Protein AF-X0T030-F1 (afdb_monomer_lite)

Secondary structure (DSSP, 8-state):
-HHHHHHHHHTHHHHHHHHHHHHHHHHHGGGG------GGGGSPTT-HHHHHHHHHHHHHT---PPP-----SS-TTSHHHHHHHHHHHHHHHTS--

Structure (mmCIF, N/CA/C/O backbone):
data_AF-X0T030-F1
#
_entry.id   AF-X0T030-F1
#
loop_
_atom_site.group_PDB
_atom_site.id
_atom_site.type_symbol
_atom_site.label_atom_id
_atom_site.label_alt_id
_atom_site.label_comp_id
_atom_site.label_asym_id
_atom_site.label_entity_id
_atom_site.label_seq_id
_atom_site.pdbx_PDB_ins_code
_atom_site.Cartn_x
_atom_site.Cartn_y
_atom_site.Cartn_z
_atom_site.occupancy
_atom_site.B_iso_or_equiv
_atom_site.auth_seq_id
_atom_site.auth_comp_id
_atom_site.auth_asym_id
_atom_site.auth_atom_id
_atom_site.pdbx_PDB_model_num
ATOM 1 N N . MET A 1 1 ? -40.980 0.248 25.430 1.00 58.66 1 MET A N 1
ATOM 2 C CA . MET A 1 1 ? -40.512 1.384 24.603 1.00 58.66 1 MET A CA 1
ATOM 3 C C . MET A 1 1 ? -40.608 2.716 25.347 1.00 58.66 1 MET A C 1
ATOM 5 O O . MET A 1 1 ? -39.590 3.382 25.466 1.00 58.66 1 MET A O 1
ATOM 9 N N . GLU A 1 2 ? -41.753 3.076 25.938 1.00 71.44 2 GLU A N 1
ATOM 10 C CA . GLU A 1 2 ? -41.939 4.374 26.632 1.00 71.44 2 GLU A CA 1
ATOM 11 C C . GLU A 1 2 ? -40.951 4.661 27.776 1.00 71.44 2 GLU A C 1
ATOM 13 O O . GLU A 1 2 ? -40.455 5.776 27.898 1.00 71.44 2 GLU A O 1
ATOM 18 N N . ARG A 1 3 ? -40.599 3.658 28.594 1.00 74.69 3 ARG A N 1
ATOM 19 C CA . ARG A 1 3 ? -39.622 3.833 29.689 1.00 74.69 3 ARG A CA 1
ATOM 20 C C . ARG A 1 3 ? -38.223 4.220 29.199 1.00 74.69 3 ARG A C 1
ATOM 22 O O . ARG A 1 3 ? -37.560 5.029 29.839 1.00 74.69 3 ARG A O 1
ATOM 29 N N . ILE A 1 4 ? -37.794 3.661 28.068 1.00 77.38 4 ILE A N 1
ATOM 30 C CA . ILE A 1 4 ? -36.496 3.967 27.453 1.00 77.38 4 ILE A CA 1
ATOM 31 C C . ILE A 1 4 ? -36.548 5.363 26.822 1.00 77.38 4 ILE A C 1
ATOM 33 O O . ILE A 1 4 ? -35.641 6.160 27.031 1.00 77.38 4 ILE A O 1
ATOM 37 N N . ALA A 1 5 ? -37.645 5.698 26.137 1.00 75.19 5 ALA A N 1
ATOM 38 C CA . ALA A 1 5 ? -37.846 7.019 25.543 1.00 75.19 5 ALA A CA 1
ATOM 39 C C . ALA A 1 5 ? -37.844 8.146 26.594 1.00 75.19 5 ALA A C 1
ATOM 41 O O . ALA A 1 5 ? -37.138 9.139 26.428 1.00 75.19 5 ALA A O 1
ATOM 42 N N . ASN A 1 6 ? -38.544 7.963 27.719 1.00 76.31 6 ASN A N 1
ATOM 43 C CA . ASN A 1 6 ? -38.557 8.937 28.817 1.00 76.31 6 ASN A CA 1
ATOM 44 C C . ASN A 1 6 ? -37.187 9.089 29.494 1.00 76.31 6 ASN A C 1
ATOM 46 O O . ASN A 1 6 ? -36.811 10.192 29.891 1.00 76.31 6 ASN A O 1
ATOM 50 N N . PHE A 1 7 ? -36.415 8.004 29.601 1.00 79.19 7 PHE A N 1
ATOM 51 C CA . PHE A 1 7 ? -35.046 8.057 30.112 1.00 79.19 7 PHE A CA 1
ATOM 52 C C . PHE A 1 7 ? -34.120 8.843 29.174 1.00 79.19 7 PHE A C 1
ATOM 54 O O . PHE A 1 7 ? -33.373 9.712 29.629 1.00 79.19 7 PHE A O 1
ATOM 61 N N . ILE A 1 8 ? -34.219 8.588 27.866 1.00 80.38 8 ILE A N 1
ATOM 62 C CA . ILE A 1 8 ? -33.448 9.304 26.846 1.00 80.38 8 ILE A CA 1
ATOM 63 C C . ILE A 1 8 ? -33.797 10.792 26.852 1.00 80.38 8 ILE A C 1
ATOM 65 O O . ILE A 1 8 ? -32.897 11.625 26.812 1.00 80.38 8 ILE A O 1
ATOM 69 N N . TYR A 1 9 ? -35.078 11.146 26.968 1.00 82.56 9 TYR A N 1
ATOM 70 C CA . TYR A 1 9 ? -35.512 12.541 26.975 1.00 82.56 9 TYR A CA 1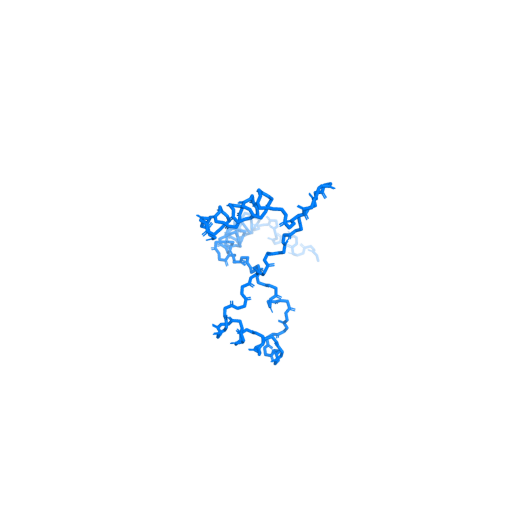
ATOM 71 C C . TYR A 1 9 ? -34.983 13.305 28.202 1.00 82.56 9 TYR A C 1
ATOM 73 O O . TYR A 1 9 ? -34.357 14.360 28.060 1.00 82.56 9 TYR A O 1
ATOM 81 N N . ASN A 1 10 ? -35.124 12.724 29.402 1.00 85.44 10 ASN A N 1
ATOM 82 C CA . ASN A 1 10 ? -34.676 13.338 30.660 1.00 85.44 10 ASN A CA 1
ATOM 83 C C . ASN A 1 10 ? -33.147 13.421 30.811 1.00 85.44 10 ASN A C 1
ATOM 85 O O . ASN A 1 10 ? -32.651 14.244 31.582 1.00 85.44 10 ASN A O 1
ATOM 89 N N . LYS A 1 11 ? -32.3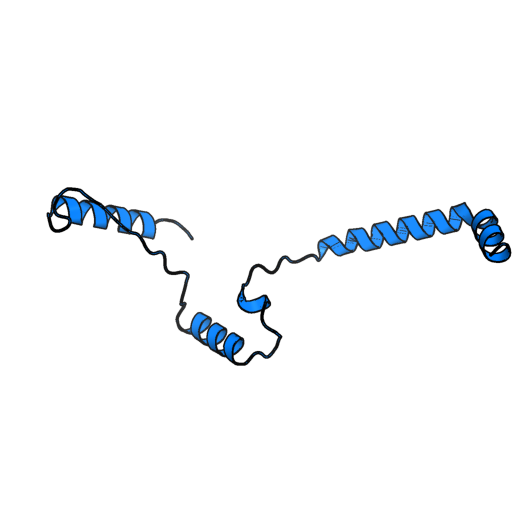85 12.569 30.114 1.00 87.44 11 LYS A N 1
ATOM 90 C CA . LYS A 1 11 ? -30.909 12.541 30.159 1.00 87.44 11 LYS A CA 1
ATOM 91 C C . LYS A 1 11 ? -30.258 12.865 28.810 1.00 87.44 11 LYS A C 1
ATOM 93 O O . LYS A 1 11 ? -29.065 12.629 28.634 1.00 87.44 11 LYS A O 1
ATOM 98 N N . SER A 1 12 ? -31.011 13.471 27.896 1.00 85.38 12 SER A N 1
ATOM 99 C CA . SER A 1 12 ? -30.633 13.743 26.502 1.00 85.38 12 SER A CA 1
ATOM 100 C C . SER A 1 12 ? -29.282 14.443 26.354 1.00 85.38 12 SER A C 1
ATOM 102 O O . SER A 1 12 ? -28.426 13.965 25.619 1.00 85.38 12 SER A O 1
ATOM 104 N N . ARG A 1 13 ? -29.031 15.517 27.113 1.00 89.19 13 ARG A N 1
ATOM 105 C CA . ARG A 1 13 ? -27.727 16.210 27.120 1.00 89.19 13 ARG A CA 1
ATOM 106 C C . ARG A 1 13 ? -26.557 15.293 27.477 1.00 89.19 13 ARG A C 1
ATOM 108 O O . ARG A 1 13 ? -25.513 15.372 26.842 1.00 89.19 13 ARG A O 1
ATOM 115 N N . LEU A 1 14 ? -26.731 14.435 28.481 1.00 91.25 14 LEU A N 1
ATOM 116 C CA . LEU A 1 14 ? -25.684 13.521 28.937 1.00 91.25 14 LEU A CA 1
ATOM 117 C C . LEU A 1 14 ? -25.411 12.464 27.863 1.00 91.25 14 LEU A C 1
ATOM 119 O O . LEU A 1 14 ? -24.257 12.213 27.538 1.00 91.25 14 LEU A O 1
ATOM 123 N N . ILE A 1 15 ? -26.469 11.926 27.254 1.00 92.19 15 ILE A N 1
ATOM 124 C CA . ILE A 1 15 ? -26.377 10.958 26.154 1.00 92.19 15 ILE A CA 1
ATOM 125 C C . ILE A 1 15 ? -25.672 11.573 24.941 1.00 92.19 15 ILE A C 1
ATOM 127 O O . ILE A 1 15 ? -24.768 10.950 24.395 1.00 92.19 15 ILE A O 1
ATOM 131 N N . ILE A 1 16 ? -26.022 12.802 24.551 1.00 93.56 16 ILE A N 1
ATOM 132 C CA . ILE A 1 16 ? -25.390 13.502 23.421 1.00 93.56 16 ILE A CA 1
ATOM 133 C C . ILE A 1 16 ? -23.893 13.703 23.668 1.00 93.56 16 ILE A C 1
ATOM 135 O O . ILE A 1 16 ? -23.092 13.416 22.784 1.00 93.56 16 ILE A O 1
ATOM 139 N N . VAL A 1 17 ? -23.504 14.153 24.865 1.00 95.88 17 VAL A N 1
ATOM 140 C CA . VAL A 1 17 ? -22.085 14.318 25.222 1.00 95.88 17 VAL A CA 1
ATOM 141 C C . VAL A 1 17 ? -21.352 12.980 25.163 1.00 95.88 17 VAL A C 1
ATOM 143 O O . VAL A 1 17 ? -20.264 12.905 24.602 1.00 95.88 17 VAL A O 1
ATOM 146 N N . LEU A 1 18 ? -21.959 11.912 25.683 1.00 96.12 18 LEU A N 1
ATOM 147 C CA . LEU A 1 18 ? -21.375 10.571 25.652 1.00 96.12 18 LEU A CA 1
ATOM 148 C C . LEU A 1 18 ? -21.169 10.074 24.216 1.00 96.12 18 LEU A C 1
ATOM 150 O O . LEU A 1 18 ? -20.093 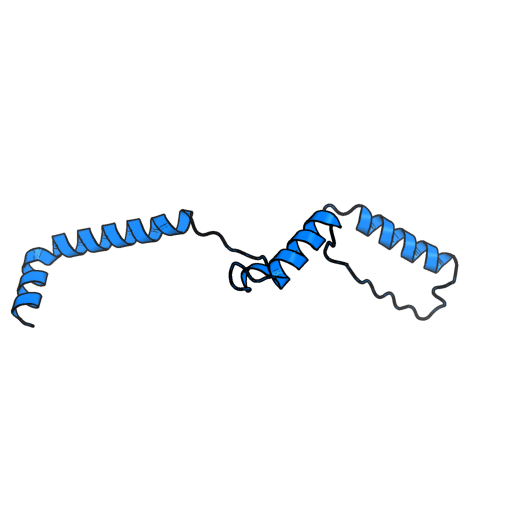9.587 23.885 1.00 96.12 18 LEU A O 1
ATOM 154 N N . VAL A 1 19 ? -22.170 10.250 23.351 1.00 95.88 19 VAL A N 1
ATOM 155 C CA . VAL A 1 19 ? -22.088 9.889 21.929 1.00 95.88 19 VAL A CA 1
ATOM 156 C C . VAL A 1 19 ? -21.029 10.725 21.209 1.00 95.88 19 VAL A C 1
ATOM 158 O O . VAL A 1 19 ? -20.272 10.179 20.409 1.00 95.88 19 VAL A O 1
ATOM 161 N N . ALA A 1 20 ? -20.935 12.023 21.502 1.00 96.25 20 ALA A N 1
ATOM 162 C CA . ALA A 1 20 ? -19.921 12.897 20.919 1.00 96.25 20 ALA A CA 1
ATOM 163 C C . ALA A 1 20 ? -18.504 12.460 21.317 1.00 96.25 20 ALA A C 1
ATOM 165 O O . ALA A 1 20 ? -17.643 12.326 20.453 1.00 96.25 20 ALA A O 1
ATOM 166 N N . ILE A 1 21 ? -18.278 12.157 22.600 1.00 97.06 21 ILE A N 1
ATOM 167 C CA . ILE A 1 21 ? -16.999 11.621 23.085 1.00 97.06 21 ILE A CA 1
ATOM 168 C C . ILE A 1 21 ? -16.677 10.298 22.389 1.00 97.06 21 ILE A C 1
ATOM 170 O O . ILE A 1 21 ? -15.563 10.118 21.909 1.00 97.06 21 ILE A O 1
ATOM 174 N N . LEU A 1 22 ? -17.650 9.391 22.281 1.00 96.75 22 LEU A N 1
ATOM 175 C CA . LEU A 1 22 ? -17.452 8.089 21.645 1.00 96.75 22 LEU A CA 1
ATOM 176 C C . LEU A 1 22 ? -17.086 8.223 20.159 1.00 96.75 22 LEU A C 1
ATOM 178 O O . LEU A 1 22 ? -16.208 7.510 19.681 1.00 96.75 22 LEU A O 1
ATOM 182 N N . ASN A 1 23 ? -17.689 9.182 19.450 1.00 96.44 23 ASN A N 1
ATOM 183 C CA . ASN A 1 23 ? -17.322 9.507 18.070 1.00 96.44 23 ASN A CA 1
ATOM 184 C C . ASN A 1 23 ? -15.907 10.081 17.968 1.00 96.44 23 ASN A C 1
ATOM 186 O O . ASN A 1 23 ? -15.162 9.683 17.081 1.00 96.44 23 ASN A O 1
ATOM 190 N N . ILE A 1 24 ? -15.512 10.980 18.875 1.00 96.19 24 ILE A N 1
ATOM 191 C CA . ILE A 1 24 ? -14.149 11.534 18.894 1.00 96.19 24 ILE A CA 1
ATOM 192 C C . ILE A 1 24 ? -13.122 10.424 19.146 1.00 96.19 24 ILE A C 1
ATOM 194 O O . ILE A 1 24 ? -12.094 10.382 18.477 1.00 96.19 24 ILE A O 1
ATOM 198 N N . VAL A 1 25 ? -13.406 9.498 20.067 1.00 95.19 25 VAL A N 1
ATOM 199 C CA . VAL A 1 25 ? -12.542 8.338 20.334 1.00 95.19 25 VAL A CA 1
ATOM 200 C C . VAL A 1 25 ? -12.457 7.419 19.113 1.00 95.19 25 VAL A C 1
ATOM 202 O O . VAL A 1 25 ? -11.361 7.000 18.747 1.00 95.19 25 VAL A O 1
ATOM 205 N N . ALA A 1 26 ? -13.580 7.141 18.446 1.00 93.81 26 ALA A N 1
ATOM 206 C CA . ALA A 1 26 ? -13.588 6.362 17.210 1.00 93.81 26 ALA A CA 1
ATOM 207 C C . ALA A 1 26 ? -12.778 7.050 16.098 1.00 93.81 26 ALA A C 1
ATOM 209 O O . ALA A 1 26 ? -11.990 6.398 15.419 1.00 93.81 26 ALA A O 1
ATOM 210 N N . LEU A 1 27 ? -12.905 8.373 15.960 1.00 94.44 27 LEU A N 1
ATOM 211 C CA . LEU A 1 27 ? -12.139 9.154 14.993 1.00 94.44 27 LEU A CA 1
ATOM 212 C C . LEU A 1 27 ? -10.640 9.136 15.317 1.00 94.44 27 LEU A C 1
ATOM 214 O O . LEU A 1 27 ? -9.820 8.982 14.420 1.00 94.44 27 LEU A O 1
ATOM 218 N N . ALA A 1 28 ? -10.274 9.215 16.597 1.00 93.19 28 ALA A N 1
ATOM 219 C CA . 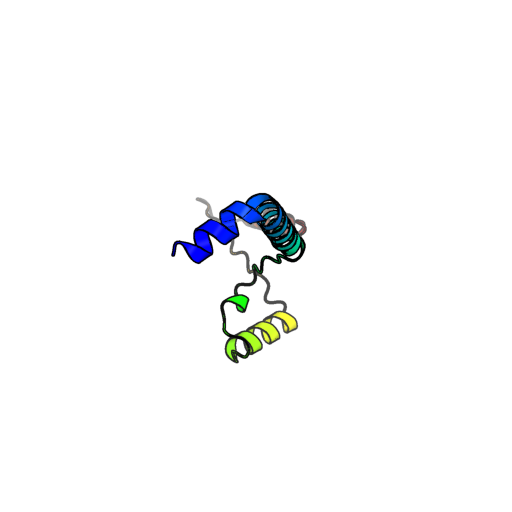ALA A 1 28 ? -8.884 9.092 17.023 1.00 93.19 28 ALA A CA 1
ATOM 220 C C . ALA A 1 28 ? -8.275 7.722 16.667 1.00 93.19 28 ALA A C 1
ATOM 222 O O . ALA A 1 28 ? -7.065 7.629 16.469 1.00 93.19 28 ALA A O 1
ATOM 223 N N . SER A 1 29 ? -9.086 6.667 16.519 1.00 88.25 29 SER A N 1
ATOM 224 C CA . SER A 1 29 ? -8.601 5.355 16.074 1.00 88.25 29 SER A CA 1
ATOM 225 C C . SER A 1 29 ? -8.079 5.361 14.633 1.00 88.25 29 SER A C 1
ATOM 227 O O . SER A 1 29 ? -7.254 4.514 14.300 1.00 88.25 29 SER A O 1
ATOM 229 N N . PHE A 1 30 ? -8.499 6.315 13.792 1.00 88.62 30 PHE A N 1
ATOM 230 C CA . PHE A 1 30 ? -7.992 6.434 12.420 1.00 88.62 30 PHE A CA 1
ATOM 231 C C . PHE A 1 30 ? -6.513 6.825 12.360 1.00 88.62 30 PHE A C 1
ATOM 233 O O . PHE A 1 30 ? -5.863 6.537 11.364 1.00 88.62 30 PHE A O 1
ATOM 240 N N . TYR A 1 31 ? -5.940 7.405 13.423 1.00 85.56 31 TYR A N 1
ATOM 241 C CA . TYR A 1 31 ? -4.493 7.652 13.475 1.00 85.56 31 TYR A CA 1
ATOM 242 C C . TYR A 1 31 ? -3.653 6.365 13.436 1.00 85.56 31 TYR A C 1
ATOM 244 O O . TYR A 1 31 ? -2.461 6.441 13.169 1.00 85.56 31 TYR A O 1
ATOM 252 N N . ARG A 1 32 ? -4.249 5.200 13.721 1.00 82.38 32 ARG A N 1
ATOM 253 C CA . ARG A 1 32 ? -3.596 3.881 13.651 1.00 82.38 32 ARG A CA 1
ATOM 254 C C . ARG A 1 32 ? -4.009 3.075 12.420 1.00 82.38 32 ARG A C 1
ATOM 256 O O . ARG A 1 32 ? -3.840 1.863 12.399 1.00 82.38 32 ARG A O 1
ATOM 263 N N . PHE A 1 33 ? -4.639 3.720 11.447 1.00 83.50 33 PHE A N 1
ATOM 264 C CA . PHE A 1 33 ? -5.030 3.055 10.218 1.00 83.50 33 PHE A CA 1
ATOM 265 C C . PHE A 1 33 ? -3.794 2.865 9.334 1.00 83.50 33 PHE A C 1
ATOM 267 O O . PHE A 1 33 ? -3.238 3.842 8.834 1.00 83.50 33 PHE A O 1
ATOM 274 N N . GLU A 1 34 ? -3.373 1.615 9.161 1.00 80.00 34 GLU A N 1
ATOM 275 C CA . GLU A 1 34 ? -2.332 1.215 8.215 1.00 80.00 34 GLU A CA 1
ATOM 276 C C . GLU A 1 34 ? -3.004 0.578 6.994 1.00 80.00 34 GLU A C 1
ATOM 278 O O . GLU A 1 34 ? -3.853 -0.306 7.125 1.00 80.00 34 GLU A O 1
ATOM 283 N N . LEU A 1 35 ? -2.673 1.086 5.805 1.00 77.38 35 LEU A N 1
ATOM 284 C CA . LEU A 1 35 ? -3.076 0.480 4.541 1.00 77.38 35 LEU A CA 1
ATOM 285 C C . LEU A 1 35 ? -2.037 -0.570 4.181 1.00 77.38 35 LEU A C 1
ATOM 287 O O . LEU A 1 35 ? -0.916 -0.218 3.820 1.00 77.38 35 LEU A O 1
ATOM 291 N N . ASP A 1 36 ? -2.428 -1.834 4.271 1.00 78.38 36 ASP A N 1
ATOM 292 C CA . ASP A 1 36 ? -1.627 -2.924 3.738 1.00 78.38 36 ASP A CA 1
ATOM 293 C C . ASP A 1 36 ? -1.833 -2.999 2.219 1.00 78.38 36 ASP A C 1
ATOM 295 O O . ASP A 1 36 ? -2.949 -3.211 1.733 1.00 78.38 36 ASP A O 1
ATOM 299 N N . THR A 1 37 ? -0.767 -2.733 1.468 1.00 77.81 37 THR A N 1
ATOM 300 C CA . THR A 1 37 ? -0.748 -2.812 0.001 1.00 77.81 37 THR A CA 1
ATOM 301 C C . THR A 1 37 ? -0.052 -4.069 -0.502 1.00 77.81 37 THR A C 1
ATOM 303 O O . THR A 1 37 ? 0.063 -4.244 -1.714 1.00 77.81 37 THR A O 1
ATOM 306 N N . ASP A 1 38 ? 0.428 -4.931 0.394 1.00 80.81 38 ASP A N 1
ATOM 307 C CA . ASP A 1 38 ? 1.075 -6.171 0.003 1.00 80.81 38 ASP A CA 1
ATOM 308 C C . ASP A 1 38 ? 0.017 -7.167 -0.479 1.00 80.81 38 ASP A C 1
ATOM 310 O O . ASP A 1 38 ? -0.947 -7.481 0.219 1.00 80.81 38 ASP A O 1
ATOM 314 N N . PHE A 1 39 ? 0.193 -7.704 -1.684 1.00 81.62 39 PHE A N 1
ATOM 315 C CA . PHE A 1 39 ? -0.677 -8.753 -2.205 1.00 81.62 39 PHE A CA 1
ATOM 316 C C . PHE A 1 39 ? -0.649 -10.013 -1.322 1.00 81.62 39 PHE A C 1
ATOM 318 O O . PHE A 1 39 ? -1.648 -10.734 -1.251 1.00 81.62 39 PHE A O 1
ATOM 325 N N . LEU A 1 40 ? 0.459 -10.272 -0.618 1.00 85.00 40 LEU A N 1
ATOM 326 C CA . LEU A 1 40 ? 0.571 -11.398 0.308 1.00 85.00 40 LEU A CA 1
ATOM 327 C C . LEU A 1 40 ? -0.415 -11.299 1.482 1.00 85.00 40 LEU A C 1
ATOM 329 O O . LEU A 1 40 ? -0.850 -12.337 1.984 1.00 85.00 40 LEU A O 1
ATOM 333 N N . SER A 1 41 ? -0.861 -10.091 1.846 1.00 83.25 41 SER A N 1
ATOM 334 C CA . SER A 1 41 ? -1.878 -9.861 2.887 1.00 83.25 41 SER A CA 1
ATOM 335 C C . SER A 1 41 ? -3.257 -10.447 2.552 1.00 83.25 41 SER A C 1
ATOM 337 O O . SER A 1 41 ? -4.083 -10.670 3.437 1.00 83.25 41 SER A O 1
ATOM 339 N N . LEU A 1 42 ? -3.520 -10.751 1.274 1.00 86.06 42 LEU A N 1
ATOM 340 C CA . LEU A 1 42 ? -4.764 -11.394 0.841 1.00 86.06 42 LEU A CA 1
ATOM 341 C C . LEU A 1 42 ? -4.820 -12.882 1.207 1.00 86.06 42 LEU A C 1
ATOM 343 O O . LEU A 1 42 ? -5.893 -13.493 1.154 1.00 86.06 42 LEU A O 1
ATOM 347 N N . PHE A 1 43 ? -3.685 -13.488 1.557 1.00 89.56 43 PHE A N 1
ATOM 348 C CA . PHE A 1 43 ? -3.636 -14.872 2.005 1.00 89.56 43 PHE A CA 1
ATOM 349 C C . PHE A 1 43 ? -3.865 -14.962 3.514 1.00 89.56 43 PHE A C 1
ATOM 351 O O . PHE A 1 43 ? -3.489 -14.088 4.285 1.00 89.56 43 PHE A O 1
ATOM 358 N N . THR A 1 44 ? -4.486 -16.058 3.956 1.00 89.25 44 THR A N 1
ATOM 359 C CA . THR A 1 44 ? -4.646 -16.331 5.388 1.00 89.25 44 THR A CA 1
ATOM 360 C C . THR A 1 44 ? -3.282 -16.441 6.067 1.00 89.25 44 THR A C 1
ATOM 362 O O . THR A 1 44 ? -2.387 -17.101 5.535 1.00 89.25 44 THR A O 1
ATOM 365 N N . GLU A 1 45 ? -3.156 -15.858 7.261 1.00 84.81 45 GLU A N 1
ATOM 366 C CA . GLU A 1 45 ? -1.982 -16.037 8.119 1.00 84.81 45 GLU A CA 1
ATOM 367 C C . GLU A 1 45 ? -1.625 -17.528 8.258 1.00 84.81 45 GLU A C 1
ATOM 369 O O . GLU A 1 45 ? -2.494 -18.378 8.479 1.00 84.81 45 GLU A O 1
ATOM 374 N N . GLY A 1 46 ? -0.340 -17.856 8.101 1.00 88.25 46 GLY A N 1
ATOM 375 C CA . GLY A 1 46 ? 0.151 -19.236 8.136 1.00 88.25 46 GLY A CA 1
ATOM 376 C C . GLY A 1 46 ? -0.019 -20.017 6.830 1.00 88.25 46 GLY A C 1
ATOM 377 O O . GLY A 1 46 ? 0.152 -21.239 6.817 1.00 88.25 46 GLY A O 1
ATOM 378 N N . ASN A 1 47 ? -0.390 -19.366 5.720 1.00 92.00 47 ASN A N 1
ATOM 379 C CA . ASN A 1 47 ? -0.419 -20.030 4.422 1.00 92.00 47 ASN A CA 1
ATOM 380 C C . ASN A 1 47 ? 1.010 -20.459 4.021 1.00 92.00 47 ASN A C 1
ATOM 382 O O . ASN A 1 47 ? 1.853 -19.601 3.751 1.00 92.00 47 ASN A O 1
ATOM 386 N N . PRO A 1 48 ? 1.283 -21.772 3.880 1.00 92.62 48 PRO A N 1
ATOM 387 C CA . PRO A 1 48 ? 2.641 -22.261 3.649 1.00 92.62 48 PRO A CA 1
ATOM 388 C C . PRO A 1 48 ? 3.223 -21.804 2.305 1.00 92.62 48 PRO A C 1
ATOM 390 O O . PRO A 1 48 ? 4.439 -21.721 2.165 1.00 92.62 48 PRO A O 1
ATOM 393 N N . ARG A 1 49 ? 2.375 -21.504 1.310 1.00 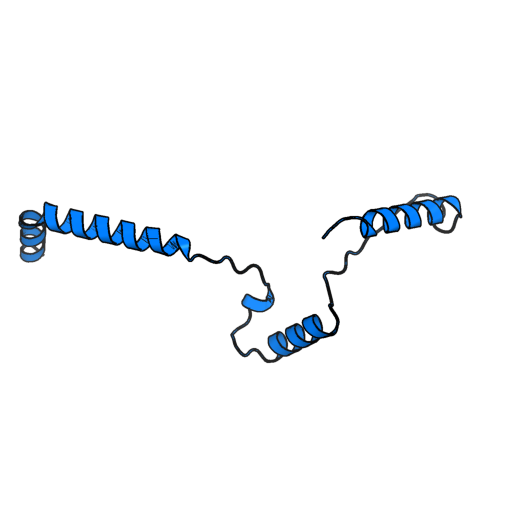90.50 49 ARG A N 1
ATOM 394 C CA . ARG A 1 49 ? 2.807 -21.003 -0.004 1.00 90.50 49 ARG A CA 1
ATOM 395 C C . ARG A 1 49 ? 3.188 -19.531 0.052 1.00 90.50 49 ARG A C 1
ATOM 397 O O . ARG A 1 49 ? 4.172 -19.160 -0.574 1.00 90.50 49 ARG A O 1
ATOM 404 N N . ALA A 1 50 ? 2.430 -18.724 0.793 1.00 89.31 50 ALA A N 1
ATOM 405 C CA . ALA A 1 50 ? 2.741 -17.311 0.986 1.00 89.31 50 ALA A CA 1
ATOM 406 C C . ALA A 1 50 ? 4.065 -17.153 1.749 1.00 89.31 50 ALA A C 1
ATOM 408 O O . ALA A 1 50 ? 4.941 -16.432 1.295 1.00 89.31 50 ALA A O 1
ATOM 409 N N . GLU A 1 51 ? 4.270 -17.922 2.824 1.00 91.12 51 GLU A N 1
ATOM 410 C CA . GLU A 1 51 ? 5.525 -17.908 3.593 1.00 91.12 51 GLU A CA 1
ATOM 411 C C . GLU A 1 51 ? 6.740 -18.412 2.802 1.00 91.12 51 GLU A C 1
ATOM 413 O O . GLU A 1 51 ? 7.873 -17.998 3.043 1.00 91.12 51 GLU A O 1
ATOM 418 N N . GLU A 1 52 ? 6.552 -19.390 1.915 1.00 90.81 52 GLU A N 1
ATOM 419 C CA . GLU A 1 52 ? 7.629 -19.868 1.047 1.00 90.81 52 GLU A CA 1
ATOM 420 C C . GLU A 1 52 ? 7.971 -18.828 -0.022 1.00 90.81 52 GLU A C 1
ATOM 422 O O . GLU A 1 52 ? 9.148 -18.566 -0.259 1.00 90.81 52 GLU A O 1
ATOM 427 N N . TYR A 1 53 ? 6.955 -18.203 -0.622 1.00 88.44 53 TYR A N 1
ATOM 428 C CA . TYR A 1 53 ? 7.139 -17.116 -1.575 1.00 88.44 53 TYR A CA 1
ATOM 429 C C . TYR A 1 53 ? 7.857 -15.922 -0.940 1.00 88.44 53 TYR A C 1
ATOM 431 O O . TYR A 1 53 ? 8.835 -15.445 -1.505 1.00 88.44 53 TYR A O 1
ATOM 439 N N . ASP A 1 54 ? 7.435 -15.497 0.250 1.00 88.19 54 ASP A N 1
ATOM 440 C CA . ASP A 1 54 ? 8.046 -14.387 0.984 1.00 88.19 54 ASP A CA 1
ATOM 441 C C . ASP A 1 54 ? 9.528 -14.662 1.292 1.00 88.19 54 ASP A C 1
ATOM 443 O O . ASP A 1 54 ? 10.407 -13.873 0.951 1.00 88.19 54 ASP A O 1
ATOM 447 N N . ARG A 1 55 ? 9.847 -15.874 1.773 1.00 88.94 55 ARG A N 1
ATOM 448 C CA . ARG A 1 55 ? 11.239 -16.316 1.981 1.00 88.94 55 ARG A CA 1
ATOM 449 C C . ARG A 1 55 ? 12.070 -16.338 0.700 1.00 88.94 55 ARG A C 1
ATOM 451 O O . ARG A 1 55 ? 13.268 -16.050 0.735 1.00 88.94 55 ARG A O 1
ATOM 458 N N . LEU A 1 56 ? 11.481 -16.741 -0.425 1.00 89.00 56 LEU A N 1
ATOM 459 C CA . LEU A 1 56 ? 12.162 -16.697 -1.719 1.00 89.00 56 LEU A CA 1
ATOM 460 C C . LEU A 1 56 ? 12.398 -15.250 -2.155 1.00 89.00 56 LEU A C 1
ATOM 462 O O . LEU A 1 56 ? 13.487 -14.942 -2.640 1.00 89.00 56 LEU A O 1
ATOM 466 N N . ASN A 1 57 ? 11.419 -14.375 -1.946 1.00 85.00 57 ASN A N 1
ATOM 467 C CA . ASN A 1 57 ? 11.505 -12.974 -2.313 1.00 85.00 57 ASN A CA 1
ATOM 468 C C . ASN A 1 57 ? 12.568 -12.237 -1.484 1.00 85.00 57 ASN A C 1
ATOM 470 O O . ASN A 1 57 ? 13.423 -11.565 -2.053 1.00 85.00 57 ASN A O 1
ATOM 474 N N . GLU A 1 58 ? 12.609 -12.462 -0.168 1.00 85.44 58 GLU A N 1
ATOM 475 C CA . GLU A 1 58 ? 13.630 -11.912 0.733 1.00 85.44 58 GLU A CA 1
ATOM 476 C C . GLU A 1 58 ? 15.040 -12.401 0.362 1.00 85.44 58 GLU A C 1
ATOM 478 O O . GLU A 1 58 ? 15.996 -11.624 0.315 1.00 85.44 58 GLU A O 1
ATOM 483 N N . LYS A 1 59 ? 15.184 -13.696 0.047 1.00 87.38 59 LYS A N 1
ATOM 484 C CA . LYS A 1 59 ? 16.489 -14.295 -0.263 1.00 87.38 59 LYS A CA 1
ATOM 485 C C . LYS A 1 59 ? 17.044 -13.872 -1.621 1.00 87.38 59 LYS A C 1
ATOM 487 O O . LYS A 1 59 ? 18.256 -13.698 -1.750 1.00 87.38 59 LYS A O 1
ATOM 492 N N . TYR A 1 60 ? 16.196 -13.821 -2.641 1.00 85.81 60 TYR A N 1
ATOM 493 C CA . TYR A 1 60 ? 16.628 -13.622 -4.024 1.00 85.81 60 TYR A CA 1
ATOM 494 C C . TYR A 1 60 ? 16.349 -12.217 -4.547 1.00 85.81 60 TYR A C 1
ATOM 496 O O . TYR A 1 60 ? 16.771 -11.932 -5.664 1.00 85.81 60 TYR A O 1
ATOM 504 N N . GLN A 1 61 ? 15.684 -11.362 -3.759 1.00 74.44 61 GLN A N 1
ATOM 505 C CA . GLN A 1 61 ? 15.198 -10.052 -4.192 1.00 74.44 61 GLN A CA 1
ATOM 506 C C . GLN A 1 61 ? 14.518 -10.187 -5.549 1.00 74.44 61 GLN A C 1
ATOM 508 O O . GLN A 1 61 ? 14.938 -9.577 -6.532 1.00 74.44 61 GLN A O 1
ATOM 513 N N . ILE A 1 62 ? 13.511 -11.064 -5.613 1.00 69.12 62 ILE A N 1
ATOM 514 C CA . ILE A 1 62 ? 12.716 -11.291 -6.823 1.00 69.12 62 ILE A CA 1
ATOM 515 C C . ILE A 1 62 ? 11.796 -10.074 -6.979 1.00 69.12 62 ILE A C 1
ATOM 517 O O . ILE A 1 62 ? 10.582 -10.154 -6.834 1.00 69.12 62 ILE A O 1
ATOM 521 N N . GLY A 1 63 ? 12.406 -8.908 -7.183 1.00 66.81 63 GLY A N 1
ATOM 522 C CA . GLY A 1 63 ? 11.717 -7.648 -7.354 1.00 66.81 63 GLY A CA 1
ATOM 523 C C . GLY A 1 63 ? 10.799 -7.696 -8.566 1.00 66.81 63 GLY A C 1
ATOM 524 O O . GLY A 1 63 ? 10.871 -8.595 -9.411 1.00 66.81 63 GLY A O 1
ATOM 525 N N . GLU A 1 64 ? 9.925 -6.702 -8.645 1.00 67.88 64 GLU A N 1
ATOM 526 C CA . GLU A 1 64 ? 9.018 -6.544 -9.771 1.00 67.88 64 GLU A CA 1
ATOM 527 C C . GLU A 1 64 ? 9.816 -6.449 -11.078 1.00 67.88 64 GLU A C 1
ATOM 529 O O . GLU A 1 64 ? 10.588 -5.518 -11.308 1.00 67.88 64 GLU A O 1
ATOM 534 N N . ALA A 1 65 ? 9.657 -7.451 -11.942 1.00 72.19 65 ALA A N 1
ATOM 535 C CA . ALA A 1 65 ? 10.307 -7.456 -13.240 1.00 72.19 65 ALA A CA 1
ATOM 536 C C . ALA A 1 65 ? 9.554 -6.519 -14.189 1.00 72.19 65 ALA A C 1
ATOM 538 O O . ALA A 1 65 ? 8.407 -6.780 -14.561 1.00 72.19 65 ALA A O 1
ATOM 539 N N . ILE A 1 66 ? 10.215 -5.454 -14.636 1.00 75.88 66 ILE A N 1
ATOM 540 C CA . ILE A 1 66 ? 9.681 -4.592 -15.690 1.00 75.88 66 ILE A CA 1
ATOM 541 C C . ILE A 1 66 ? 9.978 -5.248 -17.039 1.00 75.88 66 ILE A C 1
ATOM 543 O O . ILE A 1 66 ? 11.132 -5.451 -17.414 1.00 75.88 66 ILE A O 1
ATOM 547 N N . SER A 1 67 ? 8.924 -5.583 -17.782 1.00 82.12 67 SER A N 1
ATOM 548 C CA . SER A 1 67 ? 9.041 -6.058 -19.164 1.00 82.12 67 SER A CA 1
ATOM 549 C C . SER A 1 67 ? 8.819 -4.898 -20.128 1.00 82.12 67 SER A C 1
ATOM 551 O O . SER A 1 67 ? 7.754 -4.284 -20.122 1.00 82.12 67 SER A O 1
ATOM 553 N N . VAL A 1 68 ? 9.809 -4.613 -20.974 1.00 83.12 68 VAL A N 1
ATOM 554 C CA . VAL A 1 68 ? 9.744 -3.550 -21.986 1.00 83.12 68 VAL A CA 1
ATOM 555 C C . VAL A 1 68 ? 9.685 -4.184 -23.373 1.00 83.12 68 VAL A C 1
ATOM 557 O O . VAL A 1 68 ? 10.568 -4.955 -23.743 1.00 83.12 68 VAL A O 1
ATOM 560 N N . LEU A 1 69 ? 8.644 -3.857 -24.142 1.00 87.38 69 LEU A N 1
ATOM 561 C CA . LEU A 1 69 ? 8.525 -4.231 -25.551 1.00 87.38 69 LEU A CA 1
ATOM 562 C C . LEU A 1 69 ? 8.948 -3.045 -26.419 1.00 87.38 69 LEU A C 1
ATOM 564 O O . LEU A 1 69 ? 8.437 -1.940 -26.248 1.00 87.38 69 LEU A O 1
ATOM 568 N N . ILE A 1 70 ? 9.870 -3.285 -27.349 1.00 84.19 70 ILE A N 1
ATOM 569 C CA . ILE A 1 70 ? 10.364 -2.277 -28.287 1.00 84.19 70 ILE A CA 1
ATOM 570 C C . ILE A 1 70 ? 10.000 -2.738 -29.693 1.00 84.19 70 ILE A C 1
ATOM 572 O O . ILE A 1 70 ? 10.433 -3.804 -30.129 1.00 84.19 70 ILE A O 1
ATOM 576 N N . GLU A 1 71 ? 9.203 -1.932 -30.387 1.00 85.19 71 GLU A N 1
ATOM 577 C CA . GLU A 1 71 ? 8.792 -2.171 -31.769 1.00 85.19 71 GLU A CA 1
ATOM 578 C C . GLU A 1 71 ? 9.414 -1.118 -32.685 1.00 85.19 71 GLU A C 1
ATOM 580 O O . GLU A 1 71 ? 9.481 0.065 -32.342 1.00 85.19 71 GLU A O 1
ATOM 585 N N . GLN A 1 72 ? 9.886 -1.556 -33.850 1.00 82.38 72 GLN A N 1
ATOM 586 C CA . GLN A 1 72 ? 10.481 -0.689 -34.859 1.00 82.38 72 GLN A CA 1
ATOM 587 C C . GLN A 1 72 ? 10.257 -1.290 -36.250 1.00 82.38 72 GLN A C 1
ATOM 589 O O . GLN A 1 72 ? 10.236 -2.513 -36.394 1.00 82.38 72 GLN A O 1
ATOM 594 N N . ASP A 1 73 ? 10.087 -0.431 -37.256 1.00 85.75 73 ASP A N 1
ATOM 595 C CA . ASP A 1 73 ? 9.873 -0.860 -38.646 1.00 85.75 73 ASP A CA 1
ATOM 596 C C . ASP A 1 73 ? 11.162 -1.405 -39.297 1.00 85.75 73 ASP A C 1
ATOM 598 O O . ASP A 1 73 ? 11.105 -2.277 -40.166 1.00 85.75 73 ASP A O 1
ATOM 602 N N . ASP A 1 74 ? 12.322 -0.913 -38.851 1.00 84.38 74 ASP A N 1
ATOM 603 C CA . ASP A 1 74 ? 13.653 -1.328 -39.303 1.00 84.38 74 ASP A CA 1
ATOM 604 C C . ASP A 1 74 ? 14.256 -2.432 -38.405 1.00 84.38 74 ASP A C 1
ATOM 606 O O . ASP A 1 74 ? 13.726 -2.790 -37.351 1.00 84.38 74 ASP A O 1
ATOM 610 N N . SER A 1 75 ? 15.395 -3.001 -38.813 1.00 86.00 75 SER A N 1
ATOM 611 C CA . SER A 1 75 ? 16.065 -4.080 -38.073 1.00 86.00 75 SER A CA 1
ATOM 612 C C . SER A 1 75 ? 16.558 -3.611 -36.697 1.00 86.00 75 SER A C 1
ATOM 614 O O . SER A 1 75 ? 17.470 -2.793 -36.579 1.00 86.00 75 SER A O 1
ATOM 616 N N . LEU A 1 76 ? 16.030 -4.218 -35.629 1.00 83.62 76 LEU A N 1
ATOM 617 C CA . LEU A 1 76 ? 16.500 -3.993 -34.253 1.00 83.62 76 LEU A CA 1
ATOM 618 C C . LEU A 1 76 ? 17.957 -4.426 -34.020 1.00 83.62 76 LEU A C 1
ATOM 620 O O . LEU A 1 76 ? 18.559 -4.033 -33.024 1.00 83.62 76 LEU A O 1
ATOM 624 N N . LEU A 1 77 ? 18.520 -5.251 -34.910 1.00 88.50 77 LEU A N 1
ATOM 625 C CA . LEU A 1 77 ? 19.898 -5.742 -34.809 1.00 88.50 77 LEU A CA 1
ATOM 626 C C . LEU A 1 77 ? 20.919 -4.772 -35.410 1.00 88.50 77 LEU A C 1
ATOM 628 O O . LEU A 1 77 ? 22.125 -5.014 -35.316 1.00 88.50 77 LEU A O 1
ATOM 632 N N . ASP A 1 78 ? 20.453 -3.682 -36.014 1.00 92.31 78 ASP A N 1
ATOM 633 C CA . ASP A 1 78 ? 21.329 -2.653 -36.547 1.00 92.31 78 ASP A CA 1
ATOM 634 C C . ASP A 1 78 ? 22.002 -1.906 -35.395 1.00 92.31 78 ASP A C 1
ATOM 636 O O . ASP A 1 78 ? 21.431 -1.696 -34.319 1.00 92.31 78 ASP A O 1
ATOM 640 N N . LYS A 1 79 ? 23.257 -1.509 -35.609 1.00 90.69 79 LYS A N 1
ATOM 641 C CA . LYS A 1 79 ? 24.110 -0.942 -34.560 1.00 90.69 79 LYS A CA 1
ATOM 642 C C . LYS A 1 79 ? 23.457 0.268 -33.894 1.00 90.69 79 LYS A C 1
ATOM 644 O O . LYS A 1 79 ? 23.511 0.403 -32.674 1.00 90.69 79 LYS A O 1
ATOM 649 N N . GLU A 1 80 ? 22.865 1.144 -34.692 1.00 88.81 80 GLU A N 1
ATOM 650 C CA . GLU A 1 80 ? 22.221 2.374 -34.246 1.00 88.81 80 GLU A CA 1
ATOM 651 C C . GLU A 1 80 ? 21.016 2.077 -33.341 1.00 88.81 80 GLU A C 1
ATOM 653 O O . GLU A 1 80 ? 20.836 2.737 -32.313 1.00 88.81 80 GLU A O 1
ATOM 658 N N . ASN A 1 81 ? 20.244 1.041 -33.676 1.00 89.56 81 ASN A N 1
ATOM 659 C CA . ASN A 1 81 ? 19.056 0.624 -32.934 1.00 89.56 81 ASN A CA 1
ATOM 660 C C . ASN A 1 81 ? 19.436 -0.078 -31.627 1.00 89.56 81 ASN A C 1
ATOM 662 O O . ASN A 1 81 ? 18.913 0.274 -30.570 1.00 89.56 81 ASN A O 1
ATOM 666 N N . LEU A 1 82 ? 20.442 -0.957 -31.650 1.00 91.31 82 LEU A N 1
ATOM 667 C CA . LEU A 1 82 ? 21.004 -1.552 -30.432 1.00 91.31 82 LEU A CA 1
ATOM 668 C C . LEU A 1 82 ? 21.550 -0.489 -29.468 1.00 91.31 82 LEU A C 1
ATOM 670 O O . LEU A 1 82 ? 21.343 -0.578 -28.259 1.00 91.31 82 LEU A O 1
ATOM 674 N N . GLN A 1 83 ? 22.208 0.552 -29.989 1.00 92.19 83 GLN A N 1
ATOM 675 C CA . GLN A 1 83 ? 22.669 1.680 -29.174 1.00 92.19 83 GLN A CA 1
ATOM 676 C C . GLN A 1 83 ? 21.511 2.485 -28.575 1.00 92.19 83 GLN A C 1
ATOM 678 O O . GLN A 1 83 ? 21.642 3.007 -27.468 1.00 92.19 83 GLN A O 1
ATOM 683 N N . ALA A 1 84 ? 20.384 2.605 -29.280 1.00 88.94 84 ALA A N 1
ATOM 684 C CA . ALA A 1 84 ? 19.191 3.246 -28.741 1.00 88.94 84 ALA A CA 1
ATOM 685 C C . ALA A 1 84 ? 18.577 2.432 -27.593 1.00 88.94 84 ALA A C 1
ATOM 687 O O . ALA A 1 84 ? 18.310 3.008 -26.541 1.00 88.94 84 ALA A O 1
ATOM 688 N N . VAL A 1 85 ? 18.446 1.110 -27.751 1.00 90.69 85 VAL A N 1
ATOM 689 C CA . VAL A 1 85 ? 17.966 0.210 -26.686 1.00 90.69 85 VAL A CA 1
ATOM 690 C C . VAL A 1 85 ? 18.872 0.280 -25.455 1.00 90.69 85 VAL A C 1
ATOM 692 O O . VAL A 1 85 ? 18.380 0.430 -24.340 1.00 90.69 85 VAL A O 1
ATOM 695 N N . TYR A 1 86 ? 20.193 0.249 -25.652 1.00 91.44 86 TYR A N 1
ATOM 696 C CA . TYR A 1 86 ? 21.157 0.346 -24.553 1.00 91.44 86 TYR A CA 1
ATOM 697 C C . TYR A 1 86 ? 21.033 1.667 -23.777 1.00 91.44 86 TYR A C 1
ATOM 699 O O . TYR A 1 86 ? 21.060 1.667 -22.551 1.00 91.44 86 TYR A O 1
ATOM 707 N N . ARG A 1 87 ? 20.829 2.798 -24.469 1.00 91.94 87 ARG A N 1
ATOM 708 C CA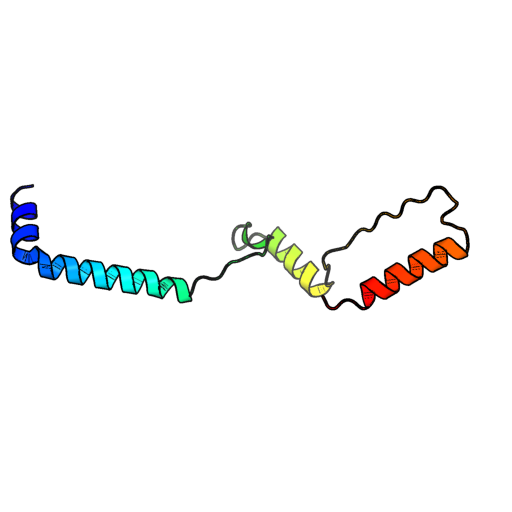 . ARG A 1 87 ? 20.597 4.090 -23.797 1.00 91.94 87 ARG A CA 1
ATOM 709 C C . ARG A 1 87 ? 19.325 4.085 -22.952 1.00 91.94 87 ARG A C 1
ATOM 711 O O . ARG A 1 87 ? 19.357 4.592 -21.839 1.00 91.94 87 ARG A O 1
ATOM 718 N N . ILE A 1 88 ? 18.239 3.498 -23.459 1.00 90.19 88 ILE A N 1
ATOM 719 C CA . ILE A 1 88 ? 16.981 3.370 -22.707 1.00 90.19 88 ILE A CA 1
ATOM 720 C C . ILE A 1 88 ? 17.206 2.534 -21.443 1.00 90.19 88 ILE A C 1
ATOM 722 O O . ILE A 1 88 ? 16.750 2.918 -20.371 1.00 90.19 88 ILE A O 1
ATOM 726 N N . GLN A 1 89 ? 17.950 1.428 -21.545 1.00 89.75 89 GLN A N 1
ATOM 727 C CA . GLN A 1 89 ? 18.316 0.624 -20.379 1.00 89.75 89 GLN A CA 1
ATOM 728 C C . GLN A 1 89 ? 19.099 1.449 -19.345 1.00 89.75 89 GLN A C 1
ATOM 730 O O . GLN A 1 89 ? 18.724 1.462 -18.177 1.00 89.75 89 GLN A O 1
ATOM 735 N N . GLU A 1 90 ? 20.141 2.177 -19.764 1.00 93.31 90 GLU A N 1
ATOM 736 C CA . GLU A 1 90 ? 20.931 3.019 -18.853 1.00 93.31 90 GLU A CA 1
ATOM 737 C C . GLU A 1 90 ? 20.116 4.155 -18.223 1.00 93.31 90 GLU A C 1
ATOM 739 O O . GLU A 1 90 ? 20.432 4.600 -17.121 1.00 93.31 90 GLU A O 1
ATOM 744 N N . GLU A 1 91 ? 19.114 4.684 -18.925 1.00 90.56 91 GLU A N 1
ATOM 745 C CA . GLU A 1 91 ? 18.203 5.689 -18.377 1.00 90.56 91 GLU A CA 1
ATOM 746 C C . GLU A 1 91 ? 17.296 5.086 -17.305 1.00 90.56 91 GLU A C 1
ATOM 748 O O . GLU A 1 91 ? 17.149 5.692 -16.247 1.00 90.56 91 GLU A O 1
ATOM 753 N N . ILE A 1 92 ? 16.757 3.885 -17.539 1.00 87.12 92 ILE A N 1
ATOM 754 C CA . ILE A 1 92 ? 15.920 3.165 -16.571 1.00 87.12 92 ILE A CA 1
ATOM 755 C C . ILE A 1 92 ? 16.726 2.790 -15.321 1.00 87.12 92 ILE A C 1
ATOM 757 O O . ILE A 1 92 ? 16.251 3.007 -14.213 1.00 87.12 92 ILE A O 1
ATOM 761 N N . GLU A 1 93 ? 17.956 2.294 -15.475 1.00 85.12 93 GLU A N 1
ATOM 762 C CA . GLU A 1 93 ? 18.826 1.915 -14.346 1.00 85.12 93 GLU A CA 1
ATOM 763 C C . GLU A 1 93 ? 19.228 3.101 -13.451 1.00 85.12 93 GLU A C 1
ATOM 765 O O . GLU A 1 93 ? 19.630 2.901 -12.307 1.00 85.12 93 GLU A O 1
ATOM 770 N N . LYS A 1 94 ? 19.140 4.338 -13.959 1.00 90.44 94 LYS A N 1
ATOM 771 C CA . LYS A 1 94 ? 19.438 5.565 -13.200 1.00 90.44 94 LYS A CA 1
ATOM 772 C C . LYS A 1 94 ? 18.231 6.134 -12.462 1.00 90.44 94 LYS A C 1
ATOM 774 O O . LYS A 1 94 ? 18.404 7.091 -11.709 1.00 90.44 94 LYS A O 1
ATOM 779 N N . LEU A 1 95 ? 17.028 5.629 -12.723 1.00 84.06 95 LEU A N 1
ATOM 780 C CA . LEU A 1 95 ? 15.849 6.041 -11.976 1.00 84.06 95 LEU A CA 1
ATOM 781 C C . LEU A 1 95 ? 15.937 5.440 -10.571 1.00 84.06 95 LEU A C 1
ATOM 783 O O . LEU A 1 95 ? 16.121 4.234 -10.422 1.00 84.06 95 LEU A O 1
ATOM 787 N N . ASP A 1 96 ? 15.796 6.284 -9.550 1.00 77.19 96 ASP A N 1
ATOM 788 C CA . ASP A 1 96 ? 15.589 5.800 -8.187 1.00 77.19 96 ASP A CA 1
ATOM 789 C C . ASP A 1 96 ? 14.191 5.166 -8.106 1.00 77.19 96 ASP A C 1
ATOM 791 O O . ASP A 1 96 ? 13.196 5.795 -8.489 1.00 77.19 96 ASP A O 1
ATOM 795 N N . GLY A 1 97 ? 14.149 3.909 -7.657 1.00 59.75 97 GLY A N 1
ATOM 796 C CA . GLY A 1 97 ? 12.926 3.158 -7.355 1.00 59.75 97 GLY A CA 1
ATOM 797 C C . GLY A 1 97 ? 12.388 3.442 -5.961 1.00 59.75 97 GLY A C 1
ATOM 798 O O . GLY A 1 97 ? 13.207 3.705 -5.050 1.00 59.75 97 GLY A O 1
#

Organism: NCBI:txid412755

pLDDT: mean 85.74, std 7.78, range [58.66, 97.06]

Radius of gyration: 29.72 Å; chains: 1; bounding box: 66×38×70 Å

Sequence (97 aa):
MERIANFIYNKSRLIIVLVAILNIVALASFYRFELDTDFLSLFTEGNPRAEEYDRLNEKYQIGEAISVLIEQDDSLLDKENLQAVYRIQEEIEKLDG

Foldseek 3Di:
DVVVVVVCVVCVVVVVVVVVVVVVVVVVCCVVDDDDPDPLVVDDPPPPVSVVVVVCCVVVVPDDDDDDDDDDPDDCPDPVNVVVVVVVVVVVVPDDD